Protein 7CAY (pdb70)

Structure (mmCIF, N/CA/C/O backbone):
data_7CAY
#
_entry.id   7CAY
#
_cell.length_a   124.925
_cell.length_b   124.925
_cell.length_c   55.586
_cell.angle_alpha   90.000
_cell.angle_beta   90.000
_cell.angle_gamma   90.000
#
_symmetry.space_group_name_H-M   'I 4 2 2'
#
loop_
_atom_site.group_PDB
_atom_site.id
_atom_site.type_symbol
_atom_site.label_atom_id
_atom_site.label_alt_id
_atom_site.label_comp_id
_atom_site.label_asym_id
_atom_site.label_entity_id
_atom_site.label_seq_id
_atom_site.pdbx_PDB_ins_code
_atom_site.Cartn_x
_atom_site.Cartn_y
_atom_site.Cartn_z
_atom_site.occupancy
_atom_site.B_iso_or_equiv
_atom_site.auth_seq_id
_atom_site.auth_comp_id
_atom_site.auth_asym_id
_atom_site.auth_atom_id
_atom_site.pdbx_PDB_model_num
ATOM 1 N N . ILE A 1 5 ? -37.710 -0.266 -21.109 1.00 73.62 5 ILE A N 1
ATOM 2 C CA . ILE A 1 5 ? -36.472 -0.129 -20.352 1.00 69.74 5 ILE A CA 1
ATOM 3 C C . ILE A 1 5 ? -35.445 0.662 -21.158 1.00 68.20 5 ILE A C 1
ATOM 4 O O . ILE A 1 5 ? -35.403 0.574 -22.386 1.00 69.64 5 ILE A O 1
ATOM 6 N N . THR A 1 6 ? -34.615 1.430 -20.457 1.00 69.44 6 THR A N 1
ATOM 7 C CA . THR A 1 6 ? -33.646 2.323 -21.074 1.00 67.76 6 THR A CA 1
ATOM 8 C C . THR A 1 6 ? -32.268 2.069 -20.481 1.00 65.16 6 THR A C 1
ATOM 9 O O . THR A 1 6 ? -32.125 1.923 -19.264 1.00 62.88 6 THR A O 1
ATOM 13 N N . SER A 1 7 ? -31.258 2.002 -21.347 1.00 67.75 7 SER A N 1
ATOM 14 C CA . SER A 1 7 ? -29.875 1.908 -20.896 1.00 64.85 7 SER A CA 1
ATOM 15 C C . SER A 1 7 ? -29.386 3.297 -20.504 1.00 62.46 7 SER A C 1
ATOM 16 O O . SER A 1 7 ? -29.443 4.232 -21.311 1.00 64.36 7 SER A O 1
ATOM 18 N N . LEU A 1 8 ? -28.911 3.437 -19.267 1.00 61.77 8 LEU A N 1
ATOM 19 C CA . LEU A 1 8 ? -28.503 4.728 -18.736 1.00 60.71 8 LEU A CA 1
ATOM 20 C C . LEU A 1 8 ? -27.113 4.609 -18.121 1.00 61.13 8 LEU A C 1
ATOM 21 O O . LEU A 1 8 ? -26.866 3.688 -17.323 1.00 60.97 8 LEU A O 1
ATOM 26 N N . PRO A 1 9 ? -26.183 5.500 -18.464 1.00 62.20 9 PRO A N 1
ATOM 27 C CA . PRO A 1 9 ? -24.867 5.478 -17.815 1.00 61.87 9 PRO A CA 1
ATOM 28 C C . PRO A 1 9 ? -24.970 5.891 -16.355 1.00 61.53 9 PRO A C 1
ATOM 29 O O . PRO A 1 9 ? -25.655 6.858 -16.010 1.00 61.93 9 PRO A O 1
ATOM 33 N N . LEU A 1 10 ? -24.273 5.155 -15.495 1.00 60.09 10 LEU A N 1
ATOM 34 C CA . LEU A 1 10 ? -24.362 5.339 -14.053 1.00 60.85 10 LEU A CA 1
ATOM 35 C C . LEU A 1 10 ? -23.045 5.876 -13.510 1.00 63.35 10 LEU A C 1
ATOM 36 O O . LEU A 1 10 ? -21.977 5.328 -13.802 1.00 63.79 10 LEU A O 1
ATOM 41 N N . PHE A 1 11 ? -23.127 6.948 -12.718 1.00 60.75 11 PHE A N 1
ATOM 42 C CA . PHE A 1 11 ? -21.974 7.546 -12.055 1.00 61.86 11 PHE A CA 1
ATOM 43 C C . PHE A 1 11 ? -21.951 7.139 -10.592 1.00 64.98 11 PHE A C 1
ATOM 44 O O . PHE A 1 11 ? -22.956 7.316 -9.888 1.00 63.66 11 PHE A O 1
ATOM 52 N N . PRO A 1 12 ? -20.840 6.597 -10.106 1.00 64.21 12 PRO A N 1
ATOM 53 C CA . PRO A 1 12 ? -20.802 6.083 -8.731 1.00 64.33 12 PRO A CA 1
ATOM 54 C C . PRO A 1 12 ? -20.462 7.145 -7.695 1.00 64.00 12 PRO A C 1
ATOM 55 O O . PRO A 1 12 ? -19.401 7.774 -7.768 1.00 64.44 12 PRO A O 1
ATOM 59 N N . LEU A 1 13 ? -21.345 7.341 -6.717 1.00 60.63 13 LEU A N 1
ATOM 60 C CA . LEU A 1 13 ? -21.119 8.297 -5.643 1.00 57.84 13 LEU A CA 1
ATOM 61 C C . LEU A 1 13 ? -21.273 7.612 -4.293 1.00 57.11 13 LEU A C 1
ATOM 62 O O . LEU A 1 13 ? -22.064 6.679 -4.138 1.00 56.06 13 LEU A O 1
ATOM 67 N N . HIS A 1 14 ? -20.513 8.095 -3.310 1.00 62.03 14 HIS A N 1
ATOM 68 C CA . HIS A 1 14 ? -20.572 7.584 -1.945 1.00 60.69 14 HIS A CA 1
ATOM 69 C C . HIS A 1 14 ? -21.728 8.166 -1.148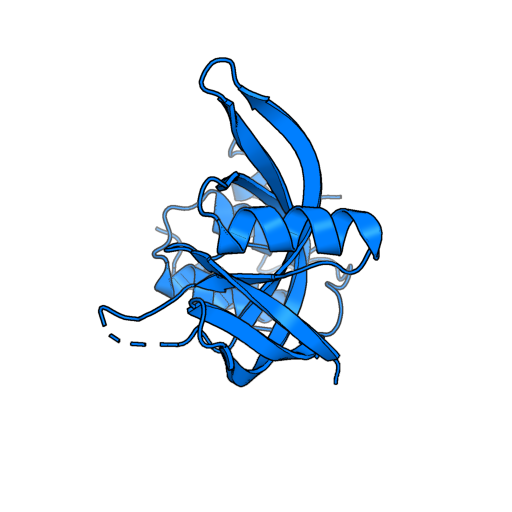 1.00 55.81 14 HIS A C 1
ATOM 70 O O . HIS A 1 14 ? -21.720 8.098 0.087 1.00 54.18 14 HIS A O 1
ATOM 77 N N . SER A 1 15 ? -22.717 8.731 -1.833 1.00 56.40 15 SER A N 1
ATOM 78 C CA . SER A 1 15 ? -23.889 9.308 -1.195 1.00 54.12 15 SER A CA 1
ATOM 79 C C . SER A 1 15 ? -25.009 9.347 -2.220 1.00 52.59 15 SER A C 1
ATOM 80 O O . SER A 1 15 ? -24.770 9.661 -3.388 1.00 53.86 15 SER A O 1
ATOM 83 N N . VAL A 1 16 ? -26.225 9.020 -1.785 1.00 51.26 16 VAL A N 1
ATOM 84 C CA . VAL A 1 16 ? -27.346 9.034 -2.713 1.00 51.08 16 VAL A CA 1
ATOM 85 C C . VAL A 1 16 ? -27.702 10.477 -3.057 1.00 51.59 16 VAL A C 1
ATOM 86 O O . VAL A 1 16 ? -27.484 11.410 -2.267 1.00 51.43 16 VAL A O 1
ATOM 90 N N . LEU A 1 17 ? -28.225 10.668 -4.261 1.00 53.77 17 LEU A N 1
ATOM 91 C CA . LEU A 1 17 ? -28.722 11.961 -4.706 1.00 53.77 17 LEU A CA 1
ATOM 92 C C . LEU A 1 17 ? -30.243 11.944 -4.627 1.00 55.85 17 LEU A C 1
ATOM 93 O O . LEU A 1 17 ? -30.896 11.170 -5.334 1.00 55.36 17 LEU A O 1
ATOM 98 N N . LEU A 1 18 ? -30.797 12.775 -3.762 1.00 55.94 18 LEU A N 1
ATOM 99 C CA . LEU A 1 18 ? -32.242 12.826 -3.646 1.00 57.55 18 LEU A CA 1
ATOM 100 C C . LEU A 1 18 ? -32.830 13.671 -4.775 1.00 57.30 18 LEU A C 1
ATOM 101 O O . LEU A 1 18 ? -32.166 14.572 -5.295 1.00 56.65 18 LEU A O 1
ATOM 106 N N . PRO A 1 19 ? -34.064 13.382 -5.188 1.00 57.51 19 PRO A N 1
ATOM 107 C CA . PRO A 1 19 ? -34.689 14.186 -6.245 1.00 59.55 19 PRO A CA 1
ATOM 108 C C . PRO A 1 19 ? -34.822 15.644 -5.828 1.00 61.95 19 PRO A C 1
ATOM 109 O O . PRO A 1 19 ? -35.165 15.957 -4.686 1.00 62.89 19 PRO A O 1
ATOM 113 N N . GLY A 1 20 ? -34.536 16.539 -6.771 1.00 61.31 20 GLY A N 1
ATOM 114 C CA . GLY A 1 20 ? -34.622 17.963 -6.514 1.00 63.13 20 GLY A CA 1
ATOM 115 C C . GLY A 1 20 ? -33.393 18.528 -5.831 1.00 62.65 20 GLY A C 1
ATOM 116 O O . GLY A 1 20 ? -33.092 19.718 -5.964 1.00 63.74 20 GLY A O 1
ATOM 117 N N . ALA A 1 21 ? -32.673 17.683 -5.096 1.00 62.67 21 ALA A N 1
ATOM 118 C CA . ALA A 1 21 ? -31.463 18.119 -4.421 1.00 62.35 21 ALA A CA 1
ATOM 119 C C . ALA A 1 21 ? -30.341 18.348 -5.429 1.00 61.10 21 ALA A C 1
ATOM 120 O O . ALA A 1 21 ? -30.374 17.858 -6.562 1.00 57.93 21 ALA A O 1
ATOM 122 N N . THR A 1 22 ? -29.336 19.106 -4.998 1.00 63.48 22 THR A N 1
ATOM 123 C CA . THR A 1 22 ? -28.235 19.510 -5.859 1.00 63.27 22 THR A CA 1
ATOM 124 C C . THR A 1 22 ? -26.903 19.077 -5.266 1.00 62.62 22 THR A C 1
ATOM 125 O O . THR A 1 22 ? -26.717 19.071 -4.045 1.00 61.50 22 THR A O 1
ATOM 129 N N . ILE A 1 23 ? -25.973 18.722 -6.152 1.00 61.77 23 ILE A N 1
ATOM 130 C CA . ILE A 1 23 ? -24.607 18.384 -5.774 1.00 63.14 23 ILE A CA 1
ATOM 131 C C . ILE A 1 23 ? -23.658 18.915 -6.837 1.00 63.88 23 ILE A C 1
ATOM 132 O O . ILE A 1 23 ? -24.024 19.080 -8.005 1.00 64.55 23 ILE A O 1
ATOM 137 N N . GLY A 1 24 ? -22.421 19.182 -6.413 1.00 62.96 24 GLY A N 1
ATOM 138 C CA . GLY A 1 24 ? -21.369 19.587 -7.312 1.00 64.18 24 GLY A CA 1
ATOM 139 C C . GLY A 1 24 ? -20.372 18.457 -7.472 1.00 64.36 24 GLY A C 1
ATOM 140 O O . GLY A 1 24 ? -19.776 18.000 -6.495 1.00 65.03 24 GLY A O 1
ATOM 141 N N . LEU A 1 25 ? -20.198 18.010 -8.711 1.00 66.04 25 LEU A N 1
ATOM 142 C CA . LEU A 1 25 ? -19.375 16.851 -9.031 1.00 66.02 25 LEU A CA 1
ATOM 143 C C . LEU A 1 25 ? -18.144 17.305 -9.800 1.00 68.52 25 LEU A C 1
ATOM 144 O O . LEU A 1 25 ? -18.267 17.878 -10.888 1.00 68.74 25 LEU A O 1
ATOM 149 N N . ARG A 1 26 ? -16.963 17.050 -9.235 1.00 67.49 26 ARG A N 1
ATOM 150 C CA . ARG A 1 26 ? -15.702 17.328 -9.919 1.00 69.53 26 ARG A CA 1
ATOM 151 C C . ARG A 1 26 ? -15.376 16.151 -10.830 1.00 68.08 26 ARG A C 1
ATOM 152 O O . ARG A 1 26 ? -15.096 15.047 -10.352 1.00 67.98 26 ARG A O 1
ATOM 160 N N . VAL A 1 27 ? -15.417 16.378 -12.140 1.00 69.30 27 VAL A N 1
ATOM 161 C CA . VAL A 1 27 ? -15.157 15.345 -13.137 1.00 70.25 27 VAL A CA 1
ATOM 162 C C . VAL A 1 27 ? -13.799 15.623 -13.764 1.00 72.45 27 VAL A C 1
ATOM 163 O O . VAL A 1 27 ? -13.607 16.660 -14.412 1.00 75.22 27 VAL A O 1
ATOM 167 N N . PHE A 1 28 ? -12.857 14.697 -13.579 1.00 73.45 28 PHE A N 1
ATOM 168 C CA . PHE A 1 28 ? -11.523 14.861 -14.145 1.00 73.34 28 PHE A CA 1
ATOM 169 C C . PHE A 1 28 ? -10.924 13.591 -14.728 1.00 76.37 28 PHE A C 1
ATOM 170 O O . PHE A 1 28 ? -9.872 13.682 -15.367 1.00 76.33 28 PHE A O 1
ATOM 178 N N . GLU A 1 29 ? -11.534 12.423 -14.544 1.00 76.21 29 GLU A N 1
ATOM 179 C CA . GLU A 1 29 ? -10.991 11.197 -15.109 1.00 78.58 29 GLU A CA 1
ATOM 180 C C . GLU A 1 29 ? -11.298 11.113 -16.600 1.00 79.58 29 GLU A C 1
ATOM 181 O O . GLU A 1 29 ? -12.296 11.656 -17.083 1.00 80.36 29 GLU A O 1
ATOM 187 N N . ARG A 1 30 ? -10.422 10.415 -17.330 1.00 76.67 30 ARG A N 1
ATOM 188 C CA . ARG A 1 30 ? -10.522 10.381 -18.787 1.00 79.55 30 ARG A CA 1
ATOM 189 C C . ARG A 1 30 ? -11.821 9.741 -19.256 1.00 81.37 30 ARG A C 1
ATOM 190 O O . ARG A 1 30 ? -12.378 10.149 -20.283 1.00 81.50 30 ARG A O 1
ATOM 192 N N . ARG A 1 31 ? -12.320 8.743 -18.526 1.00 80.27 31 ARG A N 1
ATOM 193 C CA . ARG A 1 31 ? -13.553 8.077 -18.928 1.00 80.27 31 ARG A CA 1
ATOM 194 C C . ARG A 1 31 ? -14.784 8.902 -18.570 1.00 79.35 31 ARG A C 1
ATOM 195 O O . ARG A 1 31 ? -15.739 8.967 -19.352 1.00 79.79 31 ARG 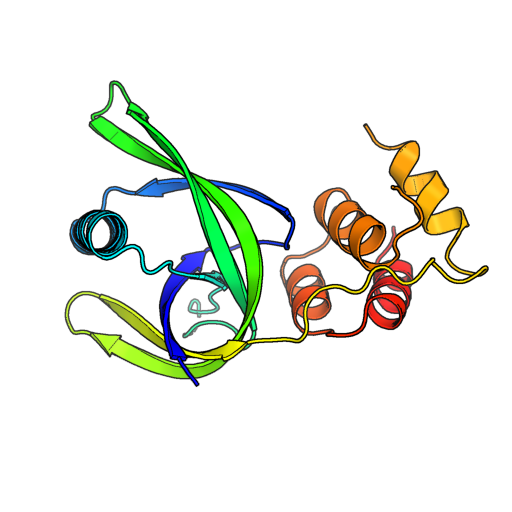A O 1
ATOM 203 N N . TYR A 1 32 ? -14.781 9.547 -17.399 1.00 80.24 32 TYR A N 1
ATOM 204 C CA . TYR A 1 32 ? -15.936 10.345 -17.002 1.00 78.06 32 TYR A CA 1
ATOM 205 C C . TYR A 1 32 ? -16.023 11.647 -17.787 1.00 77.86 32 TYR A C 1
ATOM 206 O O . TYR A 1 32 ? -17.126 12.144 -18.038 1.00 77.25 32 TYR A O 1
ATOM 215 N N . LEU A 1 33 ? -14.881 12.213 -18.184 1.00 75.90 33 LEU A N 1
ATOM 216 C CA . LEU A 1 33 ? -14.906 13.448 -18.961 1.00 77.67 33 LEU A CA 1
ATOM 217 C C . LEU A 1 33 ? -15.420 13.201 -20.375 1.00 80.80 33 LEU A C 1
ATOM 218 O O . LEU A 1 33 ? -16.198 14.001 -20.907 1.00 83.04 33 LEU A O 1
ATOM 223 N N . ASP A 1 34 ? -14.998 12.099 -20.999 1.00 81.24 34 ASP A N 1
ATOM 224 C CA . ASP A 1 34 ? -15.445 11.801 -22.356 1.00 82.40 34 ASP A CA 1
ATOM 225 C C . ASP A 1 34 ? -16.929 11.458 -22.399 1.00 82.85 34 ASP A C 1
ATOM 226 O O . ASP A 1 34 ? -17.594 11.718 -23.410 1.00 84.79 34 ASP A O 1
ATOM 228 N N . LEU A 1 35 ? -17.467 10.882 -21.321 1.00 84.63 35 LEU A N 1
ATOM 229 C CA . LEU A 1 35 ? -18.888 10.556 -21.291 1.00 81.85 35 LEU A CA 1
ATOM 230 C C . LEU A 1 35 ? -19.742 11.816 -21.202 1.00 80.42 35 LEU A C 1
ATOM 231 O O . LEU A 1 35 ? -20.775 11.919 -21.874 1.00 82.69 35 LEU A O 1
ATOM 236 N N . VAL A 1 36 ? -19.333 12.781 -20.374 1.00 78.56 36 VAL A N 1
ATOM 237 C CA . VAL A 1 36 ? -20.095 14.020 -20.242 1.00 80.23 36 VAL A CA 1
ATOM 238 C C . VAL A 1 36 ? -20.083 14.796 -21.552 1.00 84.57 36 VAL A C 1
ATOM 239 O O . VAL A 1 36 ? -21.095 15.387 -21.952 1.00 84.76 36 VAL A O 1
ATOM 243 N N . ARG A 1 37 ? -18.940 14.806 -22.244 1.00 81.84 37 ARG A N 1
ATOM 244 C CA . ARG A 1 37 ? -18.875 15.459 -23.548 1.00 85.05 37 ARG A CA 1
ATOM 245 C C . ARG A 1 37 ? -19.766 14.751 -24.562 1.00 89.41 37 ARG A C 1
ATOM 246 O O . ARG A 1 37 ? -20.401 15.400 -25.403 1.00 90.11 37 ARG A O 1
ATOM 248 N N . ASP A 1 38 ? -19.829 13.418 -24.495 1.00 81.18 38 ASP A N 1
ATOM 249 C CA . ASP A 1 38 ? -20.710 12.673 -25.388 1.00 88.35 38 ASP A CA 1
ATOM 250 C C . ASP A 1 38 ? -22.174 12.893 -25.029 1.00 93.30 38 ASP A C 1
ATOM 251 O O . ASP A 1 38 ? -23.010 13.117 -25.913 1.00 95.34 38 ASP A O 1
ATOM 253 N N . CYS A 1 39 ? -22.503 12.834 -23.735 1.00 89.26 39 CYS A N 1
ATOM 254 C CA . CYS A 1 39 ? -23.875 13.089 -23.308 1.00 90.41 39 CYS A CA 1
ATOM 255 C C . CYS A 1 39 ? -24.280 14.532 -23.580 1.00 90.60 39 CYS A C 1
ATOM 256 O O . CYS A 1 39 ? -25.434 14.803 -23.932 1.00 92.26 39 CYS A O 1
ATOM 259 N N . GLY A 1 40 ? -23.347 15.474 -23.418 1.00 89.10 40 GLY A N 1
ATOM 260 C CA . GLY A 1 40 ? -23.621 16.853 -23.777 1.00 90.38 40 GLY A CA 1
ATOM 261 C C . GLY A 1 40 ? -23.845 17.055 -25.260 1.00 94.89 40 GLY A C 1
ATOM 262 O O . GLY A 1 40 ? -24.449 18.057 -25.657 1.00 99.95 40 GLY A O 1
ATOM 263 N N . ARG A 1 41 ? -23.375 16.124 -26.089 1.00 98.17 41 ARG A N 1
ATOM 264 C CA . ARG A 1 41 ? -23.588 16.182 -27.529 1.00 94.89 41 ARG A CA 1
ATOM 265 C C . ARG A 1 41 ? -24.867 15.459 -27.941 1.00 92.62 41 ARG A C 1
ATOM 266 O O . ARG A 1 41 ? -25.656 15.990 -28.730 1.00 92.48 41 ARG A O 1
ATOM 268 N N . THR A 1 42 ? -25.084 14.250 -27.416 1.00 94.00 42 THR A N 1
ATOM 269 C CA . THR A 1 42 ? -26.290 13.500 -27.756 1.00 94.48 42 THR A CA 1
ATOM 270 C C . THR A 1 42 ? -27.527 14.094 -27.093 1.00 94.67 42 THR A C 1
ATOM 271 O O . THR A 1 42 ? -28.620 14.055 -27.670 1.00 97.36 42 THR A O 1
ATOM 275 N N . GLY A 1 43 ? -27.374 14.662 -25.897 1.00 94.08 43 GLY A N 1
ATOM 276 C CA . GLY A 1 43 ? -28.492 15.132 -25.116 1.00 92.14 43 GLY A CA 1
ATOM 277 C C . GLY A 1 43 ? -29.011 14.136 -24.102 1.00 88.63 43 GLY A C 1
ATOM 278 O O . GLY A 1 43 ? -29.771 14.523 -23.206 1.00 89.78 43 GLY A O 1
ATOM 279 N N . SER A 1 44 ? -28.625 12.867 -24.219 1.00 91.98 44 SER A N 1
ATOM 280 C CA . SER A 1 44 ? -29.034 11.865 -23.246 1.00 86.75 44 SER A CA 1
ATOM 281 C C . SER A 1 44 ? -28.372 12.145 -21.904 1.00 80.76 44 SER A C 1
ATOM 282 O O . SER A 1 44 ? -27.213 12.562 -21.838 1.00 79.08 44 SER A O 1
ATOM 285 N N . SER A 1 45 ? -29.119 11.919 -20.830 1.00 78.30 45 SER A N 1
ATOM 286 C CA . SER A 1 45 ? -28.628 12.186 -19.491 1.00 73.63 45 SER A CA 1
ATOM 287 C C . SER A 1 45 ? -27.900 10.961 -18.941 1.00 69.91 45 SER A C 1
ATOM 288 O O . SER A 1 45 ? -27.734 9.942 -19.617 1.00 70.79 45 SER A O 1
ATOM 291 N N . PHE A 1 46 ? -27.450 11.070 -17.695 1.00 67.08 46 PHE A N 1
ATOM 292 C CA . PHE A 1 46 ? -26.926 9.941 -16.944 1.00 64.51 46 PHE A CA 1
ATOM 293 C C . PHE A 1 46 ? -27.516 9.982 -15.539 1.00 64.32 46 PHE A C 1
ATOM 294 O O . PHE A 1 46 ? -28.292 10.880 -15.194 1.00 64.84 46 PHE A O 1
ATOM 302 N N . GLY A 1 47 ? -27.150 8.994 -14.722 1.00 62.11 47 GLY A N 1
ATOM 303 C CA . GLY A 1 47 ? -27.704 8.868 -13.395 1.00 61.95 47 GLY A CA 1
ATOM 304 C C . GLY A 1 47 ? -26.620 8.725 -12.345 1.00 60.16 47 GLY A C 1
ATOM 305 O O . GLY A 1 47 ? -25.466 8.417 -12.640 1.00 58.13 47 GLY A O 1
ATOM 306 N N . VAL A 1 48 ? -27.021 8.955 -11.099 1.00 62.25 48 VAL A N 1
ATOM 307 C CA . VAL A 1 48 ? -26.140 8.850 -9.940 1.00 59.44 48 VAL A CA 1
ATOM 308 C C . VAL A 1 48 ? -26.659 7.727 -9.055 1.00 58.91 48 VAL A C 1
ATOM 309 O O . VAL A 1 48 ? -27.823 7.748 -8.633 1.00 57.74 48 VAL A O 1
ATOM 313 N N . CYS A 1 49 ? -25.801 6.748 -8.781 1.00 58.63 49 CYS A N 1
ATOM 314 C CA . CYS A 1 49 ? -26.128 5.634 -7.904 1.00 57.81 49 CYS A CA 1
ATOM 315 C C . CYS A 1 49 ? -25.129 5.569 -6.759 1.00 57.81 49 CYS A C 1
ATOM 316 O O . CYS A 1 49 ? -23.922 5.718 -6.967 1.00 57.11 49 CYS A O 1
ATOM 319 N N . LEU A 1 50 ? -25.639 5.351 -5.552 1.00 53.23 50 LEU A N 1
ATOM 320 C CA . LEU A 1 50 ? -24.773 5.043 -4.425 1.00 54.47 50 LEU A CA 1
ATOM 321 C C . LEU A 1 50 ? -24.138 3.669 -4.623 1.00 58.12 50 LEU A C 1
ATOM 322 O O . LEU A 1 50 ? -24.836 2.688 -4.903 1.00 59.73 50 LEU A O 1
ATOM 327 N N . ILE A 1 51 ? -22.810 3.599 -4.490 1.00 58.41 51 ILE A N 1
ATOM 328 C CA . ILE A 1 51 ? -22.090 2.338 -4.670 1.00 62.12 51 ILE A CA 1
ATOM 329 C C . ILE A 1 51 ? -21.977 1.595 -3.347 1.00 66.10 51 ILE A C 1
ATOM 330 O O . ILE A 1 51 ? -22.351 2.112 -2.287 1.00 66.05 51 ILE A O 1
ATOM 335 N N . LEU A 1 52 ? -21.469 0.370 -3.403 1.00 63.22 52 LEU A N 1
ATOM 336 C CA . LEU A 1 52 ? -21.245 -0.417 -2.199 1.00 67.21 52 LEU A CA 1
ATOM 337 C C . LEU A 1 52 ? -20.080 -1.366 -2.454 1.00 70.62 52 LEU A C 1
ATOM 338 O O . LEU A 1 52 ? -20.136 -2.556 -2.139 1.00 72.51 52 LEU A O 1
ATOM 343 N N . ASP A 1 53 ? -19.004 -0.844 -3.035 1.00 72.44 53 ASP A N 1
ATOM 344 C CA . ASP A 1 53 ? -17.885 -1.667 -3.485 1.00 74.92 53 ASP A CA 1
ATOM 345 C C . ASP A 1 53 ? -16.765 -1.781 -2.453 1.00 76.72 53 ASP A C 1
ATOM 346 O O . ASP A 1 53 ? -15.586 -1.721 -2.820 1.00 76.59 53 ASP A O 1
ATOM 348 N N . GLY A 1 54 ? -17.079 -1.960 -1.168 1.00 76.09 54 GLY A N 1
ATOM 349 C CA . GLY A 1 54 ? -16.053 -2.104 -0.144 1.00 77.98 54 GLY A CA 1
ATOM 350 C C . GLY A 1 54 ? -16.212 -1.264 1.118 1.00 78.30 54 GLY A C 1
ATOM 351 O O . GLY A 1 54 ? -15.229 -0.724 1.633 1.00 79.22 54 GLY A O 1
ATOM 352 N N . VAL A 1 62 ? -20.437 -2.369 -8.178 1.00 59.45 62 VAL A N 1
ATOM 353 C CA . VAL A 1 62 ? -21.871 -2.606 -8.280 1.00 58.68 62 VAL A CA 1
ATOM 354 C C . VAL A 1 62 ? -22.647 -1.467 -7.624 1.00 58.98 62 VAL A C 1
ATOM 355 O O . VAL A 1 62 ? -22.370 -1.095 -6.484 1.00 58.09 62 VAL A O 1
ATOM 359 N N . PRO A 1 63 ? -23.614 -0.911 -8.344 1.00 58.25 63 PRO A N 1
ATOM 360 C CA . PRO A 1 63 ? -24.433 0.166 -7.787 1.00 57.57 63 PRO A CA 1
ATOM 361 C C . PRO A 1 63 ? -25.582 -0.390 -6.956 1.00 58.72 63 PRO A C 1
ATOM 362 O O . PRO A 1 63 ? -25.861 -1.589 -6.944 1.00 60.74 63 PRO A O 1
ATOM 366 N N . ALA A 1 64 ? -26.249 0.518 -6.249 1.00 54.82 64 ALA A N 1
ATOM 367 C CA . ALA A 1 64 ? -27.462 0.153 -5.541 1.00 55.42 64 ALA A CA 1
ATOM 368 C C . ALA A 1 64 ? -28.601 -0.062 -6.537 1.00 55.00 64 ALA A C 1
ATOM 369 O O . ALA A 1 64 ? -28.513 0.298 -7.714 1.00 54.40 64 ALA A O 1
ATOM 371 N N . ALA A 1 65 ? -29.688 -0.662 -6.048 1.00 54.68 65 ALA A N 1
ATOM 372 C CA . ALA A 1 65 ? -30.810 -0.987 -6.921 1.00 55.15 65 ALA A CA 1
ATOM 373 C C . ALA A 1 65 ? -31.559 0.249 -7.401 1.00 53.50 65 ALA A C 1
ATOM 374 O O . ALA A 1 65 ? -32.291 0.168 -8.394 1.00 51.73 65 ALA A O 1
ATOM 376 N N . TYR A 1 66 ? -31.397 1.387 -6.728 1.00 54.26 66 TYR A N 1
ATOM 377 C CA . TYR A 1 66 ? -32.097 2.613 -7.085 1.00 54.53 66 TYR A CA 1
ATOM 378 C C . TYR A 1 66 ? -31.101 3.745 -7.291 1.00 51.71 66 TYR A C 1
ATOM 379 O O . TYR A 1 66 ? -30.084 3.824 -6.597 1.00 50.34 66 TYR A O 1
ATOM 388 N N . GLY A 1 67 ? -31.404 4.617 -8.253 1.00 50.12 67 GLY A N 1
ATOM 389 C CA . GLY A 1 67 ? -30.581 5.773 -8.540 1.00 52.12 67 GLY A CA 1
ATOM 390 C C . GLY A 1 67 ? -31.441 6.959 -8.928 1.00 54.75 67 GLY A C 1
ATOM 391 O O . GLY A 1 67 ? -32.667 6.863 -8.998 1.00 58.22 67 GLY A O 1
ATOM 392 N N . THR A 1 68 ? -30.773 8.082 -9.189 1.00 62.03 68 THR A N 1
ATOM 393 C CA . THR A 1 68 ? -31.452 9.338 -9.490 1.00 58.28 68 THR A CA 1
ATOM 394 C C . THR A 1 68 ? -30.875 9.934 -10.765 1.00 57.31 68 THR A C 1
ATOM 395 O O . THR A 1 68 ? -29.663 10.152 -10.858 1.00 54.49 68 THR A O 1
ATOM 399 N N . GLU A 1 69 ? -31.742 10.198 -11.740 1.00 57.14 69 GLU A N 1
ATOM 400 C CA . GLU A 1 69 ? -31.315 10.880 -12.953 1.00 58.45 69 GLU A CA 1
ATOM 401 C C . GLU A 1 69 ? -30.943 12.324 -12.639 1.00 58.40 69 GLU A C 1
ATOM 402 O O . GLU A 1 69 ? -31.572 12.975 -11.800 1.00 59.97 69 GLU A O 1
ATOM 408 N N . VAL A 1 70 ? -29.915 12.827 -13.317 1.00 58.08 70 VAL A N 1
ATOM 409 C CA . VAL A 1 70 ? -29.413 14.173 -13.072 1.00 58.88 70 VAL A CA 1
ATOM 410 C C . VAL A 1 70 ? -29.714 15.055 -14.273 1.00 61.43 70 VAL A C 1
ATOM 411 O O . VAL A 1 70 ? -29.788 14.593 -15.418 1.00 60.42 70 VAL A O 1
ATOM 415 N N . ARG A 1 71 ? -29.905 16.340 -13.994 1.00 61.31 71 ARG A N 1
ATOM 416 C CA . ARG A 1 71 ? -29.883 17.388 -15.002 1.00 64.26 71 ARG A CA 1
ATOM 417 C C . ARG A 1 71 ? -28.649 18.243 -14.759 1.00 63.49 71 ARG A C 1
ATOM 418 O O . ARG A 1 71 ? -28.413 18.690 -13.631 1.00 62.84 71 ARG A O 1
ATOM 426 N N . ILE A 1 72 ? -27.856 18.456 -15.808 1.00 64.01 72 ILE A N 1
ATOM 427 C CA . ILE A 1 72 ? -26.621 19.227 -15.684 1.00 66.18 72 ILE A CA 1
ATOM 428 C C . ILE A 1 72 ? -27.016 20.701 -15.675 1.00 71.06 72 ILE A C 1
ATOM 429 O O . ILE A 1 72 ? -27.344 21.275 -16.716 1.00 72.61 72 ILE A O 1
ATOM 434 N N . GLU A 1 73 ? -26.981 21.323 -14.495 1.00 69.10 73 GLU A N 1
ATOM 435 C CA . GLU A 1 73 ? -27.433 22.705 -14.375 1.00 74.38 73 GLU A CA 1
ATOM 436 C C . GLU A 1 73 ? -26.387 23.691 -14.883 1.00 79.01 73 GLU A C 1
ATOM 437 O O . GLU A 1 73 ? -26.706 24.590 -15.670 1.00 80.25 73 GLU A O 1
ATOM 443 N N . ASP A 1 74 ? -25.135 23.539 -14.456 1.00 76.95 74 ASP A N 1
ATOM 444 C CA . ASP A 1 74 ? -24.105 24.514 -14.789 1.00 82.22 74 ASP A CA 1
ATOM 445 C C . ASP A 1 74 ? -22.766 23.828 -15.015 1.00 84.28 74 ASP A C 1
ATOM 446 O O . ASP A 1 74 ? -22.318 23.036 -14.180 1.00 80.75 74 ASP A O 1
ATOM 451 N N . PHE A 1 75 ? -22.146 24.130 -16.154 1.00 83.29 75 PHE A N 1
ATOM 452 C CA . PHE A 1 75 ? -20.760 23.775 -16.415 1.00 82.61 75 PHE A CA 1
ATOM 453 C C . PHE A 1 75 ? -19.841 24.826 -15.810 1.00 82.57 75 PHE A C 1
ATOM 454 O O . PHE A 1 75 ? -20.215 25.993 -15.663 1.00 85.16 75 PHE A O 1
ATOM 462 N N . ASP A 1 76 ? -18.626 24.411 -15.468 1.00 82.44 76 ASP A N 1
ATOM 463 C CA . ASP A 1 76 ? -17.628 25.366 -15.001 1.00 77.49 76 ASP A CA 1
ATOM 464 C C . ASP A 1 7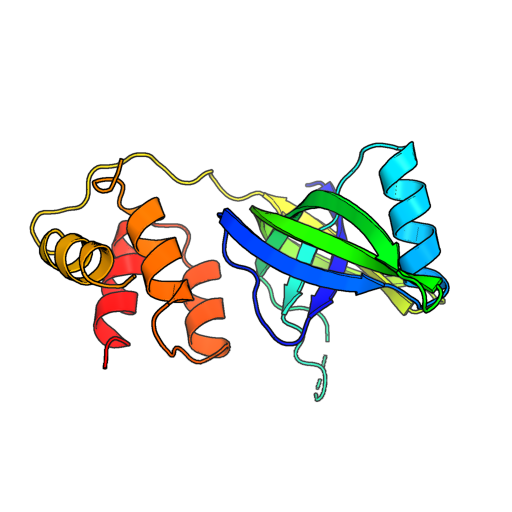6 ? -16.274 24.680 -14.987 1.00 72.11 76 ASP A C 1
ATOM 465 O O . ASP A 1 76 ? -16.090 23.684 -14.281 1.00 71.16 76 ASP A O 1
ATOM 470 N N . VAL A 1 77 ? -15.342 25.202 -15.776 1.00 75.41 77 VAL A N 1
ATOM 471 C CA . VAL A 1 77 ? -13.959 24.744 -15.789 1.00 70.33 77 VAL A CA 1
ATOM 472 C C . VAL A 1 77 ? -13.173 25.678 -14.881 1.00 69.96 77 VAL A C 1
ATOM 473 O O . VAL A 1 77 ? -12.935 26.839 -15.227 1.00 71.53 77 VAL A O 1
ATOM 477 N N . GLY A 1 78 ? -12.770 25.176 -13.719 1.00 68.12 78 GLY A N 1
ATOM 478 C CA . GLY A 1 78 ? -12.082 26.003 -12.751 1.00 68.94 78 GLY A CA 1
ATOM 479 C C . GLY A 1 78 ? -10.702 26.431 -13.212 1.00 69.78 78 GLY A C 1
ATOM 480 O O . GLY A 1 78 ? -10.183 26.001 -14.244 1.00 69.02 78 GLY A O 1
ATOM 481 N N . ASN A 1 79 ? -10.095 27.314 -12.415 1.00 63.27 79 ASN A N 1
ATOM 482 C CA . ASN A 1 79 ? -8.735 27.756 -12.701 1.00 66.66 79 ASN A CA 1
ATOM 483 C C . ASN A 1 79 ? -7.720 26.630 -12.545 1.00 66.77 79 ASN A C 1
ATOM 484 O O . ASN A 1 79 ? -6.588 26.761 -13.021 1.00 68.01 79 ASN A O 1
ATOM 489 N N . ASP A 1 80 ? -8.093 25.533 -11.890 1.00 72.86 80 ASP A N 1
ATOM 490 C CA . ASP A 1 80 ? -7.258 24.344 -11.826 1.00 71.27 80 ASP A CA 1
ATOM 491 C C . ASP A 1 80 ? -7.501 23.404 -12.999 1.00 70.00 80 ASP A C 1
ATOM 492 O O . ASP A 1 80 ? -6.943 22.302 -13.025 1.00 67.98 80 ASP A O 1
ATOM 497 N N . GLY A 1 81 ? -8.314 23.819 -13.970 1.00 69.07 81 GLY A N 1
ATOM 498 C CA . GLY A 1 81 ? -8.594 23.024 -15.144 1.00 70.14 81 GLY A CA 1
ATOM 499 C C . GLY A 1 81 ? -9.589 21.904 -14.947 1.00 70.18 81 GLY A C 1
ATOM 500 O O . GLY A 1 81 ? -9.936 21.230 -15.926 1.00 70.45 81 GLY A O 1
ATOM 501 N N . VAL A 1 82 ? -10.062 21.678 -13.724 1.00 68.90 82 VAL A N 1
ATOM 502 C CA . VAL A 1 82 ? -10.996 20.596 -13.436 1.00 69.63 82 VAL A CA 1
ATOM 503 C C . VAL A 1 82 ? -12.415 21.091 -13.680 1.00 73.48 82 VAL A C 1
ATOM 504 O O . VAL A 1 82 ? -12.777 22.199 -13.266 1.00 75.33 82 VAL A O 1
ATOM 508 N N . LEU A 1 83 ? -13.218 20.270 -14.350 1.00 75.21 83 LEU A N 1
ATOM 509 C CA . LEU A 1 83 ? -14.593 20.622 -14.684 1.00 74.05 83 LEU A CA 1
ATOM 510 C C . LEU A 1 83 ? -15.509 20.243 -13.526 1.00 72.23 83 LEU A C 1
ATOM 511 O O . LEU A 1 83 ? -15.528 19.084 -13.096 1.00 70.46 83 LEU A O 1
ATOM 513 N N . VAL A 1 84 ? -16.268 21.217 -13.029 1.00 74.46 84 VAL A N 1
ATOM 514 C CA . VAL A 1 84 ? -17.208 21.018 -11.932 1.00 71.63 84 VAL A CA 1
ATOM 515 C C . VAL A 1 84 ? -18.622 21.055 -12.495 1.00 70.35 84 VAL A C 1
ATOM 516 O O . VAL A 1 84 ? -19.003 22.019 -13.172 1.00 72.45 84 VAL A O 1
ATOM 520 N N . LEU A 1 85 ? -19.397 20.012 -12.209 1.00 71.75 85 LEU A N 1
ATOM 521 C CA . LEU A 1 85 ? -20.770 19.891 -12.683 1.00 69.44 85 LEU A CA 1
ATOM 522 C C . LEU A 1 85 ? -21.742 20.188 -11.550 1.00 68.86 85 LEU A C 1
ATOM 523 O O . LEU A 1 85 ? -21.621 19.625 -10.458 1.00 68.49 85 LEU A O 1
ATOM 528 N N . ARG A 1 86 ? -22.707 21.062 -11.817 1.00 69.47 86 ARG A N 1
ATOM 529 C CA . ARG A 1 86 ? -23.830 21.281 -10.912 1.00 68.32 86 ARG A CA 1
ATOM 530 C C . ARG A 1 86 ? -24.938 20.314 -11.310 1.00 65.94 86 ARG A C 1
ATOM 531 O O . ARG A 1 86 ? -25.589 20.497 -12.344 1.00 66.51 86 ARG A O 1
ATOM 533 N N . LEU A 1 87 ? -25.137 19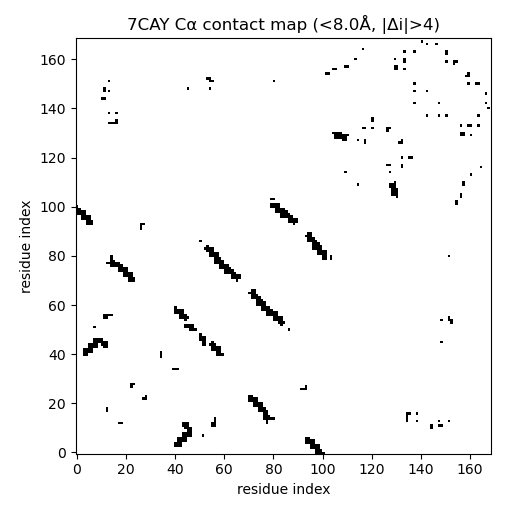.276 -10.505 1.00 65.49 87 LEU A N 1
ATOM 534 C CA . LEU A 1 87 ? -26.121 18.240 -10.781 1.00 63.81 87 LEU A CA 1
ATOM 535 C C . LEU A 1 87 ? -27.323 18.407 -9.863 1.00 65.71 87 LEU A C 1
ATOM 536 O O . LEU A 1 87 ? -27.167 18.686 -8.671 1.00 65.93 87 LEU A O 1
ATOM 541 N N . ARG A 1 88 ? -28.520 18.236 -10.423 1.00 61.74 88 ARG A N 1
ATOM 542 C CA . ARG A 1 88 ? -29.753 18.243 -9.649 1.00 62.58 88 ARG A CA 1
ATOM 543 C C . ARG A 1 88 ? -30.532 16.967 -9.929 1.00 60.52 88 ARG A C 1
ATOM 544 O O . ARG A 1 88 ? -30.600 16.505 -11.073 1.00 60.63 88 ARG A O 1
ATOM 552 N N . GLY A 1 89 ? -31.120 16.403 -8.875 1.00 58.55 89 GLY A N 1
ATOM 553 C CA . GLY A 1 89 ? -31.839 15.143 -9.004 1.00 58.38 89 GLY A CA 1
ATOM 554 C C . GLY A 1 89 ? -33.198 15.321 -9.662 1.00 61.36 89 GLY A C 1
ATOM 555 O O . GLY A 1 89 ? -34.027 16.117 -9.205 1.00 62.64 89 GLY A O 1
ATOM 556 N N . THR A 1 90 ? -33.433 14.560 -10.740 1.00 62.91 90 THR A N 1
ATOM 557 C CA . THR A 1 90 ? -34.693 14.602 -11.463 1.00 62.91 90 THR A CA 1
ATOM 558 C C . THR A 1 90 ? -35.426 13.295 -11.186 1.00 61.98 90 THR A C 1
ATOM 559 O O . THR A 1 90 ? -35.934 13.104 -10.067 1.00 62.52 90 THR A O 1
ATOM 563 N N . ARG A 1 91 ? -35.491 12.366 -12.135 1.00 60.88 91 ARG A N 1
ATOM 564 C CA . ARG A 1 91 ? -36.299 11.165 -11.976 1.00 60.89 91 ARG A CA 1
ATOM 565 C C . ARG A 1 91 ? -35.528 10.058 -11.269 1.00 59.03 91 ARG A C 1
ATOM 566 O O . ARG A 1 91 ? -34.300 9.971 -11.357 1.00 59.12 91 ARG A O 1
ATOM 574 N N . ARG A 1 92 ? -36.269 9.203 -10.570 1.00 62.28 92 ARG A N 1
ATOM 575 C CA . ARG A 1 92 ? -35.703 8.015 -9.949 1.00 60.11 92 ARG A CA 1
ATOM 576 C C . ARG A 1 92 ? -35.858 6.817 -10.876 1.00 61.11 92 ARG A C 1
ATOM 577 O O . ARG A 1 92 ? -36.820 6.720 -11.642 1.00 63.43 92 ARG A O 1
ATOM 585 N N . PHE A 1 93 ? -34.897 5.899 -10.798 1.00 60.73 93 PHE A N 1
ATOM 586 C CA . PHE A 1 93 ? -34.920 4.711 -11.635 1.00 60.66 93 PHE A CA 1
ATOM 587 C C . PHE A 1 93 ? -34.508 3.496 -10.818 1.00 59.49 93 PHE A C 1
ATOM 588 O O . PHE A 1 93 ? -33.938 3.613 -9.730 1.00 55.82 93 PHE A O 1
ATOM 596 N N . ARG A 1 94 ? -34.812 2.321 -11.365 1.00 58.56 94 ARG A N 1
ATOM 597 C CA . ARG A 1 94 ? -34.402 1.045 -10.797 1.00 59.71 94 ARG A CA 1
ATOM 598 C C . ARG A 1 94 ? -33.422 0.373 -11.750 1.00 56.96 94 ARG A C 1
ATOM 599 O O . ARG A 1 94 ? -33.668 0.320 -12.959 1.00 57.96 94 ARG A O 1
ATOM 607 N N . VAL A 1 95 ? -32.318 -0.137 -11.208 1.00 56.36 95 VAL A N 1
ATOM 608 C CA . VAL A 1 95 ? -31.313 -0.824 -12.018 1.00 57.18 95 VAL A CA 1
ATOM 609 C C . VAL A 1 95 ? -31.761 -2.276 -12.161 1.00 61.98 95 VAL A C 1
ATOM 610 O O . VAL A 1 95 ? -31.611 -3.075 -11.236 1.00 61.67 95 VAL A O 1
ATOM 614 N N . GLN A 1 96 ? -32.329 -2.620 -13.322 1.00 61.23 96 GLN A N 1
ATOM 615 C CA . GLN A 1 96 ? -32.707 -4.008 -13.575 1.00 65.10 96 GLN A CA 1
ATOM 616 C C . GLN A 1 96 ? -31.474 -4.898 -13.655 1.00 64.21 96 GLN A C 1
ATOM 617 O O . GLN A 1 96 ? -31.463 -6.010 -13.112 1.00 64.14 96 GLN A O 1
ATOM 623 N N . ARG A 1 97 ? -30.433 -4.421 -14.330 1.00 63.38 97 ARG A N 1
ATOM 624 C CA . ARG A 1 97 ? -29.154 -5.107 -14.409 1.00 64.42 97 ARG A CA 1
ATOM 625 C C . ARG A 1 97 ? -28.121 -4.101 -14.894 1.00 63.43 97 ARG A C 1
ATOM 626 O O . ARG A 1 97 ? -28.460 -3.099 -15.530 1.00 61.34 97 ARG A O 1
ATOM 634 N N . SER A 1 98 ? -26.857 -4.369 -14.573 1.00 66.87 98 SER A N 1
ATOM 635 C CA . SER A 1 98 ? -25.781 -3.449 -14.909 1.00 66.33 98 SER A CA 1
ATOM 636 C C . SER A 1 98 ? -24.576 -4.218 -15.428 1.00 70.70 98 SER A C 1
ATOM 637 O O . SER A 1 98 ? -24.304 -5.339 -14.987 1.00 70.66 98 SER A O 1
ATOM 640 N N . ARG A 1 99 ? -23.865 -3.609 -16.374 1.00 65.50 99 ARG A N 1
ATOM 641 C CA . ARG A 1 99 ? -22.626 -4.143 -16.919 1.00 71.44 99 ARG A CA 1
ATOM 642 C C . ARG A 1 99 ? -21.553 -3.068 -16.829 1.00 69.02 99 ARG A C 1
ATOM 643 O O . ARG A 1 99 ? -21.838 -1.894 -16.577 1.00 68.83 99 ARG A O 1
ATOM 645 N N . VAL A 1 100 ? -20.304 -3.475 -17.040 1.00 72.36 100 VAL A N 1
ATOM 646 C CA . VAL A 1 100 ? -19.156 -2.585 -16.915 1.00 74.35 100 VAL A CA 1
ATOM 647 C C . VAL A 1 100 ? -18.285 -2.732 -18.155 1.00 78.25 100 VAL A C 1
ATOM 648 O O . VAL A 1 100 ? -17.940 -3.852 -18.546 1.00 80.35 100 VAL A O 1
ATOM 652 N N . ARG A 1 101 ? -17.940 -1.604 -18.772 1.00 75.87 101 ARG A N 1
ATOM 653 C CA . ARG A 1 101 ? -17.048 -1.592 -19.920 1.00 80.09 101 ARG A CA 1
ATOM 654 C C . ARG A 1 101 ? -15.591 -1.661 -19.454 1.00 83.75 101 ARG A C 1
ATOM 655 O O . ARG A 1 101 ? -15.277 -1.476 -18.276 1.00 83.02 101 ARG A O 1
ATOM 663 N N . ASP A 1 102 ? -14.693 -1.942 -20.403 1.00 84.26 102 ASP A N 1
ATOM 664 C CA . ASP A 1 102 ? -13.288 -2.152 -20.066 1.00 85.29 102 ASP A CA 1
ATOM 665 C C . ASP A 1 102 ? -12.650 -0.915 -19.442 1.00 83.99 102 ASP A C 1
ATOM 666 O O . ASP A 1 102 ? -11.732 -1.042 -18.623 1.00 84.53 102 ASP A O 1
ATOM 668 N N . ASN A 1 103 ? -13.111 0.284 -19.808 1.00 85.69 103 ASN A N 1
ATOM 669 C CA . ASN A 1 103 ? -12.524 1.491 -19.235 1.00 81.62 103 ASN A CA 1
ATOM 670 C C . ASN A 1 103 ? -12.918 1.693 -17.778 1.00 80.32 103 ASN A C 1
ATOM 671 O O . ASN A 1 103 ? -12.177 2.341 -17.031 1.00 82.38 103 ASN A O 1
ATOM 676 N N . GLY A 1 104 ? -14.061 1.155 -17.360 1.00 80.16 104 GLY A N 1
ATOM 677 C CA . GLY A 1 104 ? -14.549 1.286 -16.000 1.00 77.27 104 GLY A CA 1
ATOM 678 C C . GLY A 1 104 ? -15.936 1.882 -15.888 1.00 73.81 104 GLY A C 1
ATOM 679 O O . GLY A 1 104 ? -16.591 1.705 -14.851 1.00 74.89 104 GLY A O 1
ATOM 680 N N . LEU A 1 105 ? -16.407 2.587 -16.914 1.00 75.29 105 LEU A N 1
ATOM 681 C CA . LEU A 1 105 ? -17.739 3.175 -16.873 1.00 72.61 105 LEU A CA 1
ATOM 682 C C . LEU A 1 105 ? -18.801 2.082 -16.844 1.00 72.62 105 LEU A C 1
ATOM 683 O O . LEU A 1 105 ? -18.706 1.080 -17.559 1.00 73.97 105 LEU A O 1
ATOM 685 N N . VAL A 1 106 ? -19.818 2.279 -16.010 1.00 67.51 106 VAL A N 1
ATOM 686 C CA . VAL A 1 106 ? -20.844 1.273 -15.761 1.00 67.04 106 VAL A CA 1
ATOM 687 C C . VAL A 1 106 ? -22.155 1.750 -16.377 1.00 65.73 106 VAL A C 1
ATOM 688 O O . VAL A 1 106 ? -22.642 2.843 -16.060 1.00 64.87 106 VAL A O 1
ATOM 692 N N . VAL A 1 107 ? -22.718 0.930 -17.261 1.00 67.14 107 VAL A N 1
ATOM 693 C CA . VAL A 1 107 ? -24.004 1.194 -17.895 1.00 64.56 107 VAL A CA 1
ATOM 694 C C . VAL A 1 107 ? -25.027 0.239 -17.300 1.00 64.74 107 VAL A C 1
ATOM 695 O O . VAL A 1 107 ? -24.717 -0.927 -17.030 1.00 65.68 107 VAL A O 1
ATOM 699 N N . GLY A 1 108 ? -26.243 0.736 -17.084 1.00 60.94 108 GLY A N 1
ATOM 700 C CA . GLY A 1 108 ? -27.283 -0.086 -16.503 1.00 61.53 108 GLY A CA 1
ATOM 701 C C . GLY A 1 108 ? -28.605 -0.020 -17.238 1.00 63.76 108 GLY A C 1
ATOM 702 O O . GLY A 1 108 ? -29.065 1.064 -17.612 1.00 64.45 108 GLY A O 1
ATOM 703 N N . GLU A 1 109 ? -29.219 -1.180 -17.460 1.00 64.73 109 GLU A N 1
ATOM 704 C CA . GLU A 1 109 ? -30.571 -1.239 -17.999 1.00 64.95 109 GLU A CA 1
ATOM 705 C C . GLU A 1 109 ? -31.551 -0.878 -16.890 1.00 61.56 109 GLU A C 1
ATOM 706 O O . GLU A 1 109 ? -31.703 -1.628 -15.919 1.00 60.81 109 GLU A O 1
ATOM 712 N N . VAL A 1 110 ? -32.212 0.269 -17.024 1.00 62.42 110 VAL A N 1
ATOM 713 C CA . VAL A 1 110 ? -33.012 0.824 -15.943 1.00 61.37 110 VAL A CA 1
ATOM 714 C C . VAL A 1 110 ? -34.461 0.956 -16.388 1.00 63.79 110 VAL A C 1
ATOM 715 O O . VAL A 1 110 ? -34.763 1.082 -17.578 1.00 65.94 110 VAL A O 1
ATOM 719 N N . SER A 1 111 ? -35.360 0.917 -15.408 1.00 62.13 111 SER A N 1
ATOM 720 C CA . SER A 1 111 ? -36.770 1.223 -15.602 1.00 64.92 111 SER A CA 1
ATOM 721 C C . SER A 1 111 ? -37.129 2.401 -14.708 1.00 65.73 111 SER A C 1
ATOM 722 O O . SER A 1 111 ? -36.777 2.415 -13.523 1.00 62.34 111 SER A O 1
ATOM 725 N N . TRP A 1 112 ? -37.820 3.384 -15.274 1.00 67.06 112 TRP A N 1
ATOM 726 C CA . TRP A 1 112 ? -38.105 4.612 -14.551 1.00 68.23 112 TRP A CA 1
ATOM 727 C C . TRP A 1 112 ? -39.258 4.415 -13.571 1.00 70.82 112 TRP A C 1
ATOM 728 O O . TRP A 1 112 ? -40.115 3.544 -13.742 1.00 73.64 112 TRP A O 1
ATOM 739 N N . CYS A 1 113 ? -39.267 5.244 -12.533 1.00 63.80 113 CYS A N 1
ATOM 740 C CA . CYS A 1 113 ? -40.309 5.205 -11.519 1.00 69.45 113 CYS A CA 1
ATOM 741 C C . CYS A 1 113 ? -41.419 6.194 -11.853 1.00 75.95 113 CYS A C 1
ATOM 742 O O . CYS A 1 113 ? -41.241 7.121 -12.647 1.00 77.37 113 CYS A O 1
ATOM 745 N N . GLU A 1 114 ? -42.575 5.983 -11.235 1.00 77.91 114 GLU A N 1
ATOM 746 C CA . GLU A 1 114 ? -43.662 6.939 -11.378 1.00 80.31 114 GLU A CA 1
ATOM 747 C C . GLU A 1 114 ? -43.240 8.276 -10.776 1.00 79.97 114 GLU A C 1
ATOM 748 O O . GLU A 1 114 ? -42.652 8.307 -9.686 1.00 78.27 114 GLU A O 1
ATOM 750 N N . PRO A 1 115 ? -43.503 9.391 -11.455 1.00 77.50 115 PRO A N 1
ATOM 751 C CA . PRO A 1 115 ? -43.058 10.691 -10.942 1.00 78.96 115 PRO A CA 1
ATOM 752 C C . PRO A 1 115 ? -43.689 11.014 -9.596 1.00 79.55 115 PRO A C 1
ATOM 753 O O . PRO A 1 115 ? -44.714 10.452 -9.202 1.00 81.88 115 PRO A O 1
ATOM 757 N N . ASP A 1 116 ? -43.041 11.931 -8.883 1.00 78.87 116 ASP A N 1
ATOM 758 C CA . ASP A 1 116 ? -43.529 12.366 -7.582 1.00 81.36 116 ASP A CA 1
ATOM 759 C C . ASP A 1 116 ? -44.896 13.023 -7.723 1.00 85.36 116 ASP A C 1
ATOM 760 O O . ASP A 1 116 ? -45.055 13.989 -8.476 1.00 87.26 116 ASP A O 1
ATOM 765 N N . SER A 1 117 ? -45.882 12.498 -7.001 1.00 86.07 117 SER A N 1
ATOM 766 C CA . SER A 1 117 ? -47.229 13.039 -7.078 1.00 85.16 117 SER A CA 1
ATOM 767 C C . SER A 1 117 ? -47.343 14.326 -6.267 1.00 83.43 117 SER A C 1
ATOM 768 O O . SER A 1 117 ? -46.532 14.614 -5.381 1.00 80.65 117 SER A O 1
ATOM 771 N N . ASP A 1 118 ? -48.377 15.105 -6.584 1.00 87.84 118 ASP A N 1
ATOM 772 C CA . ASP A 1 118 ? -48.682 16.347 -5.889 1.00 87.00 118 ASP A CA 1
ATOM 773 C C . ASP A 1 118 ? -49.655 16.147 -4.734 1.00 87.03 118 ASP A C 1
ATOM 774 O O . ASP A 1 118 ? -50.277 17.118 -4.286 1.00 89.50 118 ASP A O 1
ATOM 779 N N . ASP A 1 119 ? -49.802 14.915 -4.251 1.00 83.30 119 ASP A N 1
ATOM 780 C CA . ASP A 1 119 ? -50.788 14.609 -3.221 1.00 88.18 119 ASP A CA 1
ATOM 781 C C . ASP A 1 119 ? -50.520 15.410 -1.954 1.00 94.52 119 ASP A C 1
ATOM 782 O O . ASP A 1 119 ? -49.414 15.373 -1.406 1.00 92.74 119 ASP A O 1
ATOM 787 N N . GLU A 1 120 ? -51.534 16.144 -1.500 1.00 95.62 120 GLU A N 1
ATOM 788 C CA . GLU A 1 120 ? -51.418 16.890 -0.255 1.00 96.09 120 GLU A CA 1
ATOM 789 C C . GLU A 1 120 ? -51.134 15.936 0.898 1.00 94.93 120 GLU A C 1
ATOM 790 O O . GLU A 1 120 ? -51.682 14.831 0.960 1.00 95.95 120 GLU A O 1
ATOM 792 N N . LEU A 1 121 ? -50.257 16.360 1.805 1.00 96.35 121 LEU A N 1
ATOM 793 C CA . LEU A 1 121 ? -49.874 15.496 2.911 1.00 91.29 121 LEU A CA 1
ATOM 794 C C . LEU A 1 121 ? -51.078 15.185 3.790 1.00 91.01 121 LEU A C 1
ATOM 795 O O . LEU A 1 121 ? -52.044 15.951 3.859 1.00 94.44 121 LEU A O 1
ATOM 800 N N . ARG A 1 122 ? -51.018 14.041 4.453 1.00 91.58 122 ARG A N 1
ATOM 801 C CA . ARG A 1 122 ? -52.103 13.612 5.313 1.00 91.81 122 ARG A CA 1
ATOM 802 C C . ARG A 1 122 ? -52.032 14.335 6.653 1.00 92.28 122 ARG A C 1
ATOM 803 O O . ARG A 1 122 ? -50.988 14.884 7.018 1.00 90.55 122 ARG A O 1
ATOM 811 N N . PRO A 1 123 ? -53.140 14.365 7.399 1.00 90.03 123 PRO A N 1
ATOM 812 C CA . PRO A 1 123 ? -53.157 15.146 8.648 1.00 93.53 123 PRO A CA 1
ATOM 813 C C . PRO A 1 123 ? -52.078 14.742 9.635 1.00 86.55 123 PRO A C 1
ATOM 814 O O . PRO A 1 123 ? -51.592 15.594 10.391 1.00 88.12 123 PRO A O 1
ATOM 816 N N . GLU A 1 124 ? -51.679 13.469 9.648 1.00 92.85 124 GLU A N 1
ATOM 817 C CA . GLU A 1 124 ? -50.614 13.014 10.533 1.00 89.93 124 GLU A CA 1
ATOM 818 C C . GLU A 1 124 ? -49.235 13.495 10.097 1.00 84.20 124 GLU A C 1
ATOM 819 O O . GLU A 1 124 ? -48.272 13.316 10.849 1.00 82.40 124 GLU A O 1
ATOM 825 N N . HIS A 1 125 ? -49.116 14.091 8.912 1.00 88.24 125 HIS A N 1
ATOM 826 C CA . HIS A 1 125 ? -47.840 14.572 8.404 1.00 83.74 125 HIS A CA 1
ATOM 827 C C . HIS A 1 125 ? -47.781 16.087 8.277 1.00 87.53 125 HIS A C 1
ATOM 828 O O . HIS A 1 125 ? -46.780 16.614 7.779 1.00 85.45 125 HIS A O 1
ATOM 835 N N . GLY A 1 126 ? -48.824 16.802 8.705 1.00 88.66 126 GLY A N 1
ATOM 836 C CA . GLY A 1 126 ? -48.797 18.253 8.621 1.00 88.95 126 GLY A CA 1
ATOM 837 C C . GLY A 1 126 ? -47.728 18.870 9.501 1.00 87.50 126 GLY A C 1
ATOM 838 O O . GLY A 1 126 ? -47.079 19.846 9.114 1.00 87.10 126 GLY A O 1
ATOM 839 N N . LEU A 1 127 ? -47.529 18.313 10.698 1.00 87.65 127 LEU A N 1
ATOM 840 C CA . LEU A 1 127 ? -46.450 18.786 11.557 1.00 86.42 127 LEU A CA 1
ATOM 841 C C . LEU A 1 127 ? -45.0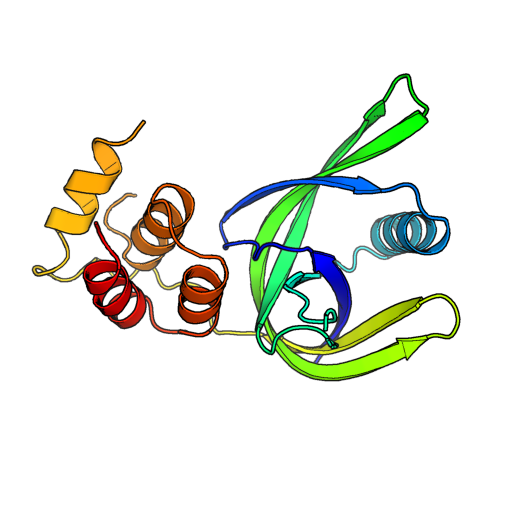87 18.516 10.935 1.00 84.88 127 LEU A C 1
ATOM 842 O O . LEU A 1 127 ? -44.132 19.263 11.183 1.00 84.01 127 LEU A O 1
ATOM 847 N N . LEU A 1 128 ? -44.976 17.462 10.123 1.00 86.73 128 LEU A N 1
ATOM 848 C CA . LEU A 1 128 ? -43.738 17.212 9.396 1.00 84.00 128 LEU A CA 1
ATOM 849 C C . LEU A 1 128 ? -43.436 18.312 8.387 1.00 83.92 128 LEU A C 1
ATOM 850 O O . LEU A 1 128 ? -42.274 18.484 8.005 1.00 81.78 128 LEU A O 1
ATOM 852 N N . ALA A 1 129 ? -44.452 19.056 7.945 1.00 79.27 129 ALA A N 1
ATOM 853 C CA . ALA A 1 129 ? -44.206 20.216 7.098 1.00 83.47 129 ALA A CA 1
ATOM 854 C C . ALA A 1 129 ? -43.811 21.437 7.915 1.00 86.67 129 ALA A C 1
ATOM 855 O O . ALA A 1 129 ? -43.037 22.273 7.436 1.00 85.60 129 ALA A O 1
ATOM 857 N N . THR A 1 130 ? -44.328 21.555 9.140 1.00 86.56 130 THR A N 1
ATOM 858 C CA . THR A 1 130 ? -44.000 22.7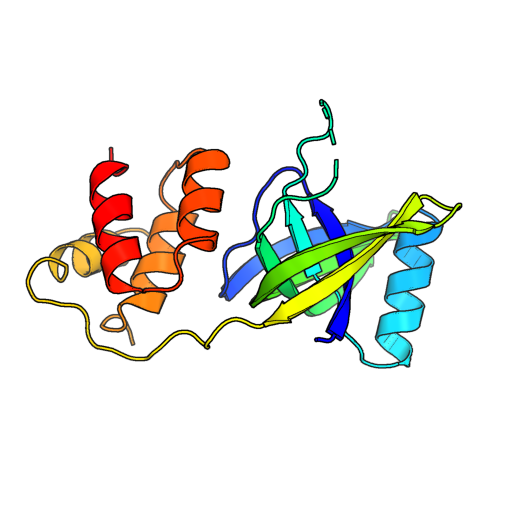06 9.975 1.00 87.41 130 THR A CA 1
ATOM 859 C C . THR A 1 130 ? -42.557 22.641 10.462 1.00 88.47 130 THR A C 1
ATOM 860 O O . THR A 1 130 ? -41.887 23.675 10.576 1.00 86.64 130 THR A O 1
ATOM 864 N N . VAL A 1 131 ? -42.059 21.436 10.752 1.00 88.35 131 VAL A N 1
ATOM 865 C CA . VAL A 1 131 ? -40.672 21.297 11.184 1.00 87.31 131 VAL A CA 1
ATOM 866 C C . VAL A 1 131 ? -39.718 21.545 10.019 1.00 85.06 131 VAL A C 1
ATOM 867 O O . VAL A 1 131 ? -38.579 21.986 10.221 1.00 84.51 131 VAL A O 1
ATOM 871 N N . LEU A 1 132 ? -40.163 21.288 8.786 1.00 83.59 132 LEU A N 1
ATOM 872 C CA . LEU A 1 132 ? -39.325 21.578 7.626 1.00 79.18 132 LEU A CA 1
ATOM 873 C C . LEU A 1 132 ? -39.218 23.079 7.387 1.00 82.10 132 LEU A C 1
ATOM 874 O O . LEU A 1 132 ? -38.120 23.604 7.165 1.00 81.52 132 LEU A O 1
ATOM 879 N N . GLU A 1 133 ? -40.353 23.786 7.425 1.00 85.76 133 GLU A N 1
ATOM 880 C CA . GLU A 1 133 ? -40.340 25.227 7.186 1.00 87.52 133 GLU A CA 1
ATOM 881 C C . GLU A 1 133 ? -39.460 25.960 8.191 1.00 88.15 133 GLU A C 1
ATOM 882 O O . GLU A 1 133 ? -38.818 26.957 7.840 1.00 87.79 133 GLU A O 1
ATOM 888 N N . ARG A 1 134 ? -39.402 25.477 9.435 1.00 85.47 134 ARG A N 1
ATOM 889 C CA . ARG A 1 134 ? -38.533 26.099 10.429 1.00 91.82 134 ARG A CA 1
ATOM 890 C C . ARG A 1 134 ? -37.070 26.019 10.012 1.00 89.79 134 ARG A C 1
ATOM 891 O O . ARG A 1 134 ? -36.319 26.990 10.164 1.00 90.70 134 ARG A O 1
ATOM 893 N N . MET A 1 135 ? -36.650 24.876 9.476 1.00 93.75 135 MET A N 1
ATOM 894 C CA . MET A 1 135 ? -35.262 24.697 9.075 1.00 90.14 135 MET A CA 1
ATOM 895 C C . MET A 1 135 ? -34.918 25.624 7.915 1.00 92.16 135 MET A C 1
ATOM 896 O O . MET A 1 135 ? -35.665 25.718 6.935 1.00 89.84 135 MET A O 1
ATOM 901 N N . LEU A 1 136 ? -33.786 26.312 8.032 1.00 92.89 136 LEU A N 1
ATOM 902 C CA . LEU A 1 136 ? -33.345 27.265 7.019 1.00 94.19 136 LEU A CA 1
ATOM 903 C C . LEU A 1 136 ? -31.860 27.584 7.183 1.00 92.98 136 LEU A C 1
ATOM 904 O O . LEU A 1 136 ? -31.126 27.709 6.202 1.00 90.75 136 LEU A O 1
ATOM 909 N N . LEU A 1 150 ? -47.375 24.132 -2.560 1.00 88.36 150 LEU A N 1
ATOM 910 C CA . LEU A 1 150 ? -45.993 24.591 -2.470 1.00 90.84 150 LEU A CA 1
ATOM 911 C C . LEU A 1 150 ? -45.213 23.727 -1.472 1.00 85.54 150 LEU A C 1
ATOM 912 O O . LEU A 1 150 ? -44.311 22.981 -1.854 1.00 79.02 150 LEU A O 1
ATOM 917 N N . LEU A 1 151 ? -45.578 23.824 -0.195 1.00 93.70 151 LEU A N 1
ATOM 918 C CA . LEU A 1 151 ? -45.011 23.002 0.861 1.00 88.19 151 LEU A CA 1
ATOM 919 C C . LEU A 1 151 ? -45.941 21.875 1.275 1.00 92.63 151 LEU A C 1
ATOM 920 O O . LEU A 1 151 ? -45.495 20.930 1.934 1.00 86.02 151 LEU A O 1
ATOM 925 N N . ASP A 1 152 ? -47.213 21.949 0.893 1.00 90.99 152 ASP A N 1
ATOM 926 C CA . ASP A 1 152 ? -48.202 20.932 1.217 1.00 92.18 152 ASP A CA 1
ATOM 927 C C . ASP A 1 152 ? -48.126 19.715 0.303 1.00 90.26 152 ASP A C 1
ATOM 928 O O . ASP A 1 152 ? -49.074 18.925 0.276 1.00 92.18 152 ASP A O 1
ATOM 930 N N . GLN A 1 153 ? -47.038 19.553 -0.448 1.00 89.51 153 GLN A N 1
ATOM 931 C CA . GLN A 1 153 ? -46.843 18.381 -1.293 1.00 84.93 153 GLN A CA 1
ATOM 932 C C . GLN A 1 153 ? -46.030 17.348 -0.521 1.00 78.58 153 GLN A C 1
ATOM 933 O O . GLN A 1 153 ? -44.919 17.641 -0.067 1.00 76.38 153 GLN A O 1
ATOM 935 N N . ALA A 1 154 ? -46.585 16.141 -0.378 1.00 84.24 154 ALA A N 1
ATOM 936 C CA . ALA A 1 154 ? -45.971 15.133 0.483 1.00 78.95 154 ALA A CA 1
ATOM 937 C C . ALA A 1 154 ? -44.616 14.687 -0.052 1.00 73.08 154 ALA A C 1
ATOM 938 O O . ALA A 1 154 ? -43.671 14.486 0.719 1.00 70.10 154 ALA A O 1
ATOM 940 N N . ALA A 1 155 ? -44.502 14.518 -1.370 1.00 74.53 155 ALA A N 1
ATOM 941 C CA . ALA A 1 155 ? -43.224 14.117 -1.943 1.00 70.73 155 ALA A CA 1
ATOM 942 C C . ALA A 1 155 ? -42.177 15.212 -1.797 1.00 70.62 155 ALA A C 1
ATOM 943 O O . ALA A 1 155 ? -40.988 14.914 -1.640 1.00 69.47 155 ALA A O 1
ATOM 945 N N . TRP A 1 156 ? -42.593 16.479 -1.832 1.00 71.57 156 TRP A N 1
ATOM 946 C CA . TRP A 1 156 ? -41.627 17.569 -1.741 1.00 71.43 156 TRP A CA 1
ATOM 947 C C . TRP A 1 156 ? -41.082 17.705 -0.324 1.00 70.36 156 TRP A C 1
ATOM 948 O O . TRP A 1 156 ? -39.864 17.776 -0.123 1.00 68.41 156 TRP A O 1
ATOM 959 N N . VAL A 1 157 ? -41.969 17.745 0.674 1.00 72.47 157 VAL A N 1
ATOM 960 C CA . VAL A 1 157 ? -41.521 17.822 2.062 1.00 71.73 157 VAL A CA 1
ATOM 961 C C . VAL A 1 157 ? -40.728 16.576 2.434 1.00 68.49 157 VAL A C 1
ATOM 962 O O . VAL A 1 157 ? -39.828 16.631 3.282 1.00 66.92 157 VAL A O 1
ATOM 966 N N . GLY A 1 158 ? -41.025 15.445 1.792 1.00 70.41 158 GLY A N 1
ATOM 967 C CA . GLY A 1 158 ? -40.280 14.229 2.074 1.00 68.18 158 GLY A CA 1
ATOM 968 C C . GLY A 1 158 ? -38.852 14.290 1.566 1.00 64.92 158 GLY A C 1
ATOM 969 O O . GLY A 1 158 ? -37.907 13.969 2.293 1.00 64.37 158 GLY A O 1
ATOM 970 N N . TRP A 1 159 ? -38.673 14.705 0.309 1.00 66.37 159 TRP A N 1
ATOM 971 C CA . TRP A 1 159 ? -37.329 14.826 -0.242 1.00 64.44 159 TRP A CA 1
ATOM 972 C C . TRP A 1 159 ? -36.515 15.922 0.435 1.00 67.16 159 TRP A C 1
ATOM 973 O O . TRP A 1 159 ? -35.283 15.860 0.414 1.00 66.23 159 TRP A O 1
ATOM 984 N N . ARG A 1 160 ? -37.167 16.920 1.033 1.00 64.24 160 ARG A N 1
ATOM 985 C CA . ARG A 1 160 ? -36.433 18.034 1.624 1.00 65.94 160 ARG A CA 1
ATOM 986 C C . ARG A 1 160 ? -35.963 17.709 3.037 1.00 64.25 160 ARG A C 1
ATOM 987 O O . ARG A 1 160 ? -34.807 17.972 3.389 1.00 62.77 160 ARG A O 1
ATOM 995 N N . LEU A 1 161 ? -36.853 17.153 3.866 1.00 66.11 161 LEU A N 1
ATOM 996 C CA . LEU A 1 161 ? -36.450 16.738 5.207 1.00 66.48 161 LEU A CA 1
ATOM 997 C C . LEU A 1 161 ? -35.353 15.685 5.149 1.00 65.67 161 LEU A C 1
ATOM 998 O O . LEU A 1 161 ? -34.400 15.723 5.939 1.00 66.09 161 LEU A O 1
ATOM 1003 N N . ALA A 1 162 ? -35.471 14.738 4.214 1.00 66.96 162 ALA A N 1
ATOM 1004 C CA . ALA A 1 162 ? -34.440 13.722 4.037 1.00 64.10 162 ALA A CA 1
ATOM 1005 C C . ALA A 1 162 ? -33.080 14.342 3.752 1.00 62.97 162 ALA A C 1
ATOM 1006 O O . ALA A 1 162 ? -32.052 13.815 4.191 1.00 63.43 162 ALA A O 1
ATOM 1008 N N . GLU A 1 163 ? -33.054 15.462 3.031 1.00 62.73 163 GLU A N 1
ATOM 1009 C CA . GLU A 1 163 ? -31.794 16.121 2.711 1.00 62.51 163 GLU A CA 1
ATOM 1010 C C . GLU A 1 163 ? -31.223 16.862 3.916 1.00 63.21 163 GLU A C 1
ATOM 1011 O O . GLU A 1 163 ? -30.019 16.780 4.182 1.00 62.37 163 GLU A O 1
ATOM 1017 N N . LEU A 1 164 ? -32.070 17.572 4.665 1.00 63.54 164 LEU A N 1
ATOM 1018 C CA . LEU A 1 164 ? -31.579 18.416 5.751 1.00 64.62 164 LEU A CA 1
ATOM 1019 C C . LEU A 1 164 ? -31.269 17.614 7.010 1.00 65.17 164 LEU A C 1
ATOM 1020 O O . LEU A 1 164 ? -30.279 17.893 7.693 1.00 66.89 164 LEU A O 1
ATOM 1025 N N . LEU A 1 165 ? -32.098 16.626 7.336 1.00 66.87 165 LEU A N 1
ATOM 1026 C CA . LEU A 1 165 ? -31.919 15.873 8.566 1.00 66.71 165 LEU A CA 1
ATOM 1027 C C . LEU A 1 165 ? -30.704 14.949 8.466 1.00 65.17 165 LEU A C 1
ATOM 1028 O O . LEU A 1 165 ? -30.427 14.383 7.406 1.00 63.14 165 LEU A O 1
ATOM 1033 N N . PRO A 1 166 ? -29.962 14.777 9.569 1.00 65.66 166 PRO A N 1
ATOM 1034 C CA . PRO A 1 166 ? -28.701 14.001 9.542 1.00 65.57 166 PRO A CA 1
ATOM 1035 C C . PRO A 1 166 ? -28.950 12.502 9.458 1.00 65.13 166 PRO A C 1
ATOM 1036 O O . PRO A 1 166 ? -28.750 11.747 10.413 1.00 66.92 166 PRO A O 1
ATOM 1040 N N . LEU A 1 167 ? -29.394 12.067 8.287 1.00 62.72 167 LEU A N 1
ATOM 1041 C CA . LEU A 1 167 ? -29.699 10.668 8.046 1.00 62.37 167 LEU A CA 1
ATOM 1042 C C . LEU A 1 167 ? -28.478 9.942 7.499 1.00 62.51 167 LEU A C 1
ATOM 1043 O O . LEU A 1 167 ? -27.636 10.527 6.810 1.00 61.89 167 LEU A O 1
ATOM 1048 N N . SER A 1 168 ? -28.394 8.651 7.805 1.00 60.67 168 SER A N 1
ATOM 1049 C CA . SER A 1 168 ? -27.340 7.829 7.236 1.00 59.41 168 SER A CA 1
ATOM 1050 C C . SER A 1 168 ? -27.602 7.598 5.752 1.00 56.81 168 SER A C 1
ATOM 1051 O O . SER A 1 168 ? -28.738 7.670 5.277 1.00 57.99 168 SER A O 1
ATOM 1054 N N . GLU A 1 169 ? -26.525 7.317 5.014 1.00 55.88 169 GLU A N 1
ATOM 1055 C CA . GLU A 1 169 ? -26.668 7.057 3.585 1.00 53.93 169 GLU A CA 1
ATOM 1056 C C . GLU A 1 169 ? -27.552 5.845 3.325 1.00 53.98 169 GLU A C 1
ATOM 1057 O O . GLU A 1 169 ? -28.238 5.786 2.298 1.00 53.73 169 GLU A O 1
ATOM 1063 N N . GLY A 1 170 ? -27.554 4.876 4.240 1.00 54.45 170 GLY A N 1
ATOM 1064 C CA . GLY A 1 170 ? -28.485 3.769 4.118 1.00 54.08 170 GLY A CA 1
ATOM 1065 C C . GLY A 1 170 ? -29.927 4.214 4.261 1.00 53.34 170 GLY A C 1
ATOM 1066 O O . GLY A 1 170 ? -30.792 3.804 3.482 1.00 53.46 170 GLY A O 1
ATOM 1067 N N . GLN A 1 171 ? -30.204 5.064 5.254 1.00 54.69 171 GLN A N 1
ATOM 1068 C CA . GLN A 1 171 ? -31.559 5.573 5.440 1.00 54.40 171 GLN A CA 1
ATOM 1069 C C . GLN A 1 171 ? -32.012 6.392 4.238 1.00 54.01 171 GLN A C 1
ATOM 1070 O O . GLN A 1 171 ? -33.172 6.307 3.820 1.00 53.85 171 GLN A O 1
ATOM 1076 N N . ARG A 1 172 ? -31.111 7.188 3.663 1.00 51.39 172 ARG A N 1
ATOM 1077 C CA . ARG A 1 172 ? -31.470 7.953 2.476 1.00 52.45 172 ARG A CA 1
ATOM 1078 C C . ARG A 1 172 ? -31.680 7.045 1.272 1.00 49.84 172 ARG A C 1
ATOM 1079 O O . ARG A 1 172 ? -32.492 7.357 0.394 1.00 48.99 172 ARG A O 1
ATOM 1087 N N . LEU A 1 173 ? -30.968 5.917 1.220 1.00 52.65 173 LEU A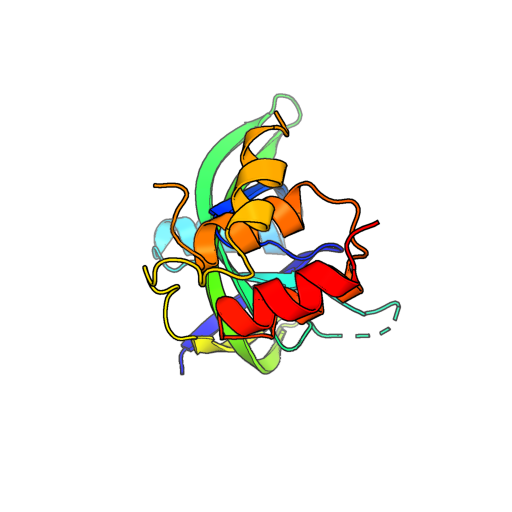 N 1
ATOM 1088 C CA . LEU A 1 173 ? -31.178 4.952 0.146 1.00 52.22 173 LEU A CA 1
ATOM 1089 C C . LEU A 1 173 ? -32.530 4.264 0.281 1.00 54.00 173 LEU A C 1
ATOM 1090 O O . LEU A 1 173 ? -33.200 3.993 -0.723 1.00 53.82 173 LEU A O 1
ATOM 1095 N N . SER A 1 174 ? -32.946 3.971 1.515 1.00 54.11 174 SER A N 1
ATOM 1096 C CA . SER A 1 174 ? -34.244 3.342 1.731 1.00 55.14 174 SER A CA 1
ATOM 1097 C C . SER A 1 174 ? -35.381 4.272 1.326 1.00 55.68 174 SER A C 1
ATOM 1098 O O . SER A 1 174 ? -36.388 3.822 0.768 1.00 57.88 174 SER A O 1
ATOM 1101 N N . LEU A 1 175 ? -35.239 5.571 1.600 1.00 53.77 175 LEU A N 1
ATOM 1102 C CA . LEU A 1 175 ? -36.231 6.537 1.140 1.00 55.53 175 LEU A CA 1
ATOM 1103 C C . LEU A 1 175 ? -36.287 6.582 -0.381 1.00 57.76 175 LEU A C 1
ATOM 1104 O O . LEU A 1 175 ? -37.373 6.659 -0.968 1.00 60.48 175 LEU A O 1
ATOM 1109 N N . LEU A 1 176 ? -35.124 6.533 -1.035 1.00 55.70 176 LEU A N 1
ATOM 1110 C CA . LEU A 1 176 ? -35.089 6.513 -2.494 1.00 57.48 176 LEU A CA 1
ATOM 1111 C C . LEU A 1 176 ? -35.817 5.291 -3.047 1.00 60.57 176 LEU A C 1
ATOM 1112 O O . LEU A 1 176 ? -36.538 5.388 -4.047 1.00 59.89 176 LEU A O 1
ATOM 1117 N N . GLN A 1 177 ? -35.648 4.133 -2.399 1.00 60.73 177 GLN A N 1
ATOM 1118 C CA . GLN A 1 177 ? -36.312 2.915 -2.858 1.00 62.21 177 GLN A CA 1
ATOM 1119 C C . GLN A 1 177 ? -37.824 2.993 -2.695 1.00 64.81 177 GLN A C 1
ATOM 1120 O O . GLN A 1 177 ? -38.562 2.437 -3.516 1.00 66.90 177 GLN A O 1
ATOM 1122 N N . GLU A 1 178 ? -38.301 3.667 -1.650 1.00 62.29 178 GLU A N 1
ATOM 1123 C CA . GLU A 1 178 ? -39.736 3.784 -1.415 1.00 64.53 178 GLU A CA 1
ATOM 1124 C C . GLU A 1 178 ? -40.365 4.676 -2.479 1.00 64.59 178 GLU A C 1
ATOM 1125 O O . GLU A 1 178 ? -40.006 5.851 -2.604 1.00 63.95 178 GLU A O 1
ATOM 1131 N N . ASP A 1 179 ? -41.313 4.126 -3.236 1.00 65.53 179 ASP A N 1
ATOM 1132 C CA . ASP A 1 179 ? -41.934 4.840 -4.345 1.00 67.82 179 ASP A CA 1
ATOM 1133 C C . ASP A 1 179 ? -43.250 5.516 -3.969 1.00 69.51 179 ASP A C 1
ATOM 1134 O O . ASP A 1 179 ? -43.952 6.010 -4.857 1.00 71.73 179 ASP A O 1
ATOM 1139 N N . ASP A 1 180 ? -43.598 5.561 -2.684 1.00 69.61 180 ASP A N 1
ATOM 1140 C CA . ASP A 1 180 ? -44.810 6.228 -2.237 1.00 70.90 180 ASP A CA 1
ATOM 1141 C C . ASP A 1 180 ? -44.459 7.390 -1.316 1.00 67.92 180 ASP A C 1
ATOM 1142 O O . ASP A 1 180 ? -43.735 7.196 -0.329 1.00 66.31 180 ASP A O 1
ATOM 1147 N N . PRO A 1 181 ? -44.945 8.604 -1.601 1.00 71.95 181 PRO A N 1
ATOM 1148 C CA . PRO A 1 181 ? -44.555 9.758 -0.773 1.00 69.83 181 PRO A CA 1
ATOM 1149 C C . PRO A 1 181 ? -44.996 9.652 0.676 1.00 69.22 181 PRO A C 1
ATOM 1150 O O . PRO A 1 181 ? -44.273 10.109 1.570 1.00 68.52 181 PRO A O 1
ATOM 1154 N N . HIS A 1 182 ? -46.162 9.063 0.939 1.00 72.83 182 HIS A N 1
ATOM 1155 C CA . HIS A 1 182 ? -46.666 9.023 2.308 1.00 72.68 182 HIS A CA 1
ATOM 1156 C C . HIS A 1 182 ? -45.958 7.958 3.137 1.00 71.54 182 HIS A C 1
ATOM 1157 O O . HIS A 1 182 ? -45.595 8.211 4.292 1.00 70.69 182 HIS A O 1
ATOM 1164 N N . ARG A 1 183 ? -45.750 6.765 2.573 1.00 71.21 183 ARG A N 1
ATOM 1165 C CA . ARG A 1 183 ? -44.957 5.762 3.277 1.00 69.87 183 ARG A CA 1
ATOM 1166 C C . ARG A 1 183 ? -43.512 6.212 3.427 1.00 65.02 183 ARG A C 1
ATOM 1167 O O . ARG A 1 183 ? -42.820 5.783 4.358 1.00 63.91 183 ARG A O 1
ATOM 1175 N N . ARG A 1 184 ? -43.042 7.076 2.524 1.00 66.41 184 ARG A N 1
ATOM 1176 C CA . ARG A 1 184 ? -41.728 7.687 2.688 1.00 63.98 184 ARG A CA 1
ATOM 1177 C C . ARG A 1 184 ? -41.688 8.551 3.942 1.00 65.23 184 ARG A C 1
ATOM 1178 O O . ARG A 1 184 ? -40.757 8.457 4.749 1.00 63.04 184 ARG A O 1
ATOM 1186 N N . LEU A 1 185 ? -42.707 9.394 4.126 1.00 67.41 185 LEU A N 1
ATOM 1187 C CA . LEU A 1 185 ? -42.784 10.232 5.317 1.00 69.10 185 LEU A CA 1
ATOM 1188 C C . LEU A 1 185 ? -43.056 9.425 6.579 1.00 69.54 185 LEU A C 1
ATOM 1189 O O . LEU A 1 185 ? -42.717 9.883 7.676 1.00 69.11 185 LEU A O 1
ATOM 1194 N N . GLU A 1 186 ? -43.653 8.238 6.453 1.00 67.80 186 GLU A N 1
ATOM 1195 C CA . GLU A 1 186 ? -43.932 7.429 7.635 1.00 69.73 186 GLU A CA 1
ATOM 1196 C C . GLU A 1 186 ? -42.651 6.836 8.212 1.00 68.44 186 GLU A C 1
ATOM 1197 O O . GLU A 1 186 ? -42.491 6.764 9.436 1.00 68.07 186 GLU A O 1
ATOM 1203 N N . GLN A 1 187 ? -41.724 6.408 7.353 1.00 67.13 187 GLN A N 1
ATOM 1204 C CA . GLN A 1 187 ? -40.437 5.923 7.838 1.00 67.57 187 GLN A CA 1
ATOM 1205 C C . GLN A 1 187 ? -39.436 7.050 8.042 1.00 65.97 187 GLN A C 1
ATOM 1206 O O . GLN A 1 187 ? -38.530 6.919 8.873 1.00 65.68 187 GLN A O 1
ATOM 1212 N N . LEU A 1 188 ? -39.582 8.156 7.308 1.00 66.06 188 LEU A N 1
ATOM 1213 C CA . LEU A 1 188 ? -38.812 9.354 7.623 1.00 67.46 188 LEU A CA 1
ATOM 1214 C C . LEU A 1 188 ? -39.159 9.871 9.011 1.00 73.59 188 LEU A C 1
ATOM 1215 O O . LEU A 1 188 ? -38.330 10.515 9.665 1.00 74.94 188 LEU A O 1
ATOM 1220 N N . LEU A 1 189 ? -40.378 9.589 9.478 1.00 70.08 189 LEU A N 1
ATOM 1221 C CA . LEU A 1 189 ? -40.778 9.968 10.827 1.00 75.16 189 LEU A CA 1
ATOM 1222 C C . LEU A 1 189 ? -40.072 9.124 11.880 1.00 78.77 189 LEU A C 1
ATOM 1223 O O . LEU A 1 189 ? -39.772 9.621 12.972 1.00 79.41 189 LEU A O 1
ATOM 1228 N N . ALA A 1 190 ? -39.795 7.854 11.574 1.00 76.81 190 ALA A N 1
ATOM 1229 C CA . ALA A 1 190 ? -39.104 6.998 12.533 1.00 78.04 190 ALA A CA 1
ATOM 1230 C C . ALA A 1 190 ? -37.643 7.402 12.687 1.00 78.40 190 ALA A C 1
ATOM 1231 O O . ALA A 1 190 ? -37.113 7.423 13.805 1.00 80.58 190 ALA A O 1
ATOM 1233 N N . TRP A 1 191 ? -36.979 7.729 11.581 1.00 80.95 191 TRP A N 1
ATOM 1234 C CA . TRP A 1 191 ? -35.569 8.096 11.601 1.00 77.69 191 TRP A CA 1
ATOM 1235 C C . TRP A 1 191 ? -35.326 9.508 12.111 1.00 84.15 191 TRP A C 1
ATOM 1236 O O . TRP A 1 191 ? -34.165 9.912 12.240 1.00 83.96 191 TRP A O 1
ATOM 1247 N N . MET A 1 192 ? -36.377 10.259 12.394 1.00 80.91 192 MET A N 1
ATOM 1248 C CA . MET A 1 192 ? -36.212 11.608 12.909 1.00 86.52 192 MET A CA 1
ATOM 1249 C C . MET A 1 192 ? -35.590 11.553 14.299 1.00 91.77 192 MET A C 1
ATOM 1250 O O . MET A 1 192 ? -36.020 10.747 15.133 1.00 91.85 192 MET A O 1
ATOM 1255 N N . PRO A 1 193 ? -34.572 12.378 14.588 1.00 90.64 193 PRO A N 1
ATOM 1256 C CA . PRO A 1 193 ? -33.929 12.385 15.906 1.00 93.16 193 PRO A CA 1
ATOM 1257 C C . PRO A 1 193 ? -34.899 12.760 17.021 1.00 96.63 193 PRO A C 1
ATOM 1258 O O . PRO A 1 193 ? -34.901 12.146 18.087 1.00 98.29 193 PRO A O 1
#

B-factor: mean 71.15, std 11.68, range [48.99, 104.63]

CATH classification: 2.30.130.40

Secondary structure (DSSP, 8-state):
-EEEEEEEESS---TT-EEEEEE-SHHHHHHHHHHHHH----EEEEE----EEEEEEEEEEEE--B-TTS-EEEEEEEEEEEEEEEEEE-TTS-EEEEEEEPPPPP-PBPPGGGHHHHHHHHH-----BHHHHHHHHHHHS---HHHHHHHHH---HHHHHHHHHHS--

Organism: Xanthomonas campestris pv. campestris (strain ATCC 33913 / DSM 3586 / NCPPB 528 / LMG 568 / P 25) (NCBI:txid190485)

Sequence (169 aa):
ITSLPLFPLHSVLLPGATIGLRVFERRYLDLVRDCGRTGSSFGVCLILDGVPAAYGTEVRIEDFDVGNDGVLVLRLRGTRRFRVQRSRVRDNGLVVGEVSWCEPDSDDELRPEHGLLATVLERMLLLDQAAWVGWRLAELLPLSEGQRLSLLQEDDPHRRLEQLLAWMP

Solvent-accessible surface area: 9238 Å² total; per-residue (Å²): 121,61,67,7,27,4,8,49,27,158,48,15,3,3,7,29,8,73,52,59,29,120,7,138,64,90,77,31,91,65,40,7,67,51,14,62,90,113,63,59,32,1,0,2,1,18,33,111,89,124,133,16,7,64,39,0,0,16,2,121,58,81,82,118,89,106,31,169,98,55,28,11,49,1,37,1,73,5,40,106,8,0,85,24,97,155,50,70,103,174,109,86,30,23,19,66,0,88,0,28,70,12,77,113,62,43,128,73,72,34,126,103,114,5,25,147,18,16,84,55,12,118,72,66,211,196,42,52,22,0,3,117,0,3,8,33,0,0,62,93,9,116,14,60,60,45,53,34,40,44,2,2,38,38,50,33,12,13,143,4,5,89,44,2,93,79,70,48,145

InterPro domains:
  IPR003111 Lon protease, N-terminal domain [PF02190] (8-192)
  IPR003111 Lon protease, N-terminal domain [PS51787] (5-193)
  IPR003111 Lon protease, N-terminal doma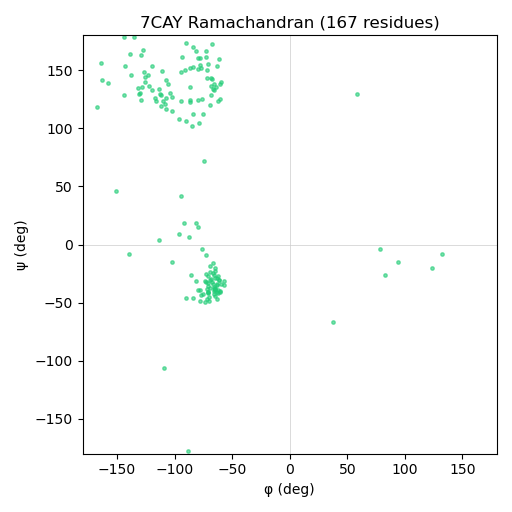in [SM00464] (7-192)
  IPR015947 PUA-like superfamily [SSF88697] (7-192)
  IPR046336 Lon protease, N-terminal domain superfamily [G3DSA:2.30.130.40] (5-114)

Nearest PDB structures (foldseek):
  7cay-assembly1_A  TM=1.006E+00  e=8.545E-36  Xanthomonas campestris pv. campestris
  1zbo-assembly1_A  TM=8.960E-01  e=5.073E-15  Bordetella parapertussis 12822
  6ihg-assembly1_A  TM=7.326E-01  e=3.291E-10  Mycobacterium [tuberculosis] TKK-01-0051
  7cr9-assembly1_B  TM=7.954E-01  e=3.092E-09  Meiothermus taiwanensis
  6vbk-assembly1_A  TM=7.118E-01  e=8.672E-10  Mycobacterium tuberculosis

Foldseek 3Di:
DDKAWEDEDQFAAFAQDKDKDWDDDPVRVVVVVVCVVVVGWHWYFYPDPCPGDQKIFTWDFDDWDQDPVRIIITITHGHWMWGFPDWDADPVGTIMGDIDTADGQDQDFADPVCPVLLVVQVVPVVSRGLQVSLSRCLVPAPDDRVLNVVLRVDRHSHVSVVVVVVRHD

Radius of gyration: 16.84 Å; Cα contacts (8 Å, |Δi|>4): 314; chains: 1; bounding box: 46×33×44 Å